Protein AF-A0A1F8T6E9-F1 (afdb_monomer)

Mean predicted aligned error: 3.74 Å

Solvent-accessible surface area (backbone atoms only — not comparable to full-atom values): 7208 Å² total; per-residue (Å²): 131,84,86,63,62,67,60,50,48,52,53,31,50,40,60,61,68,49,86,82,66,86,68,76,81,52,52,71,55,45,48,31,35,50,23,32,44,28,36,48,47,44,19,53,51,26,47,76,70,68,37,54,68,61,15,51,53,31,50,49,48,40,41,70,75,20,42,90,91,44,63,27,25,54,40,39,55,33,44,51,39,17,61,72,31,22,88,80,54,41,69,61,36,10,41,55,35,27,28,49,48,32,68,77,34,38,78,65,56,26,46,65,66,10,23,90,54,67,37,85,89,42,68,68,53,50,50,68,65,73,52,72,85,116

Secondary structure (DSSP, 8-state):
----HHHHHHHHHHHHH-TTSPP-S-HHHHHHHHHHHHHHHHHHHHHHTT-HHHHHHHHHHHHHHS-TTSTTHHHHHHHHHHHHHHHHHHHHHHHHHHHHHHHH-HHHHTGGGSHHHH-TTSPPPPGGGGSTT-

Sequence (134 aa):
MARDYDQALLDYGRVVSDPTLVDWIDPEVEKANLAAYALFKTAVVNLIQNQLDLAQATFDQLADTYPPGTKGHAYVKLAVAFQAAYPAGGVSSGCAAAQKYAVDHPDQVLLPLGSAVYGYANRDVSPQDICPWE

pLDDT: mean 92.15, std 8.82, range [45.56, 98.75]

Structure (mmCIF, N/CA/C/O backbone):
data_AF-A0A1F8T6E9-F1
#
_entry.id   AF-A0A1F8T6E9-F1
#
loop_
_atom_site.group_PDB
_atom_site.id
_atom_site.type_symbol
_atom_site.label_atom_id
_atom_site.label_alt_id
_atom_site.label_comp_id
_atom_site.label_asym_id
_atom_site.label_entity_id
_atom_site.label_seq_id
_atom_site.pdbx_PDB_ins_code
_atom_site.Cartn_x
_atom_site.Cartn_y
_atom_site.Cartn_z
_atom_site.occupancy
_atom_site.B_iso_or_equiv
_atom_site.auth_seq_id
_atom_site.auth_comp_id
_atom_site.auth_asym_id
_atom_site.auth_atom_id
_atom_site.pdbx_PDB_model_num
ATOM 1 N N . MET A 1 1 ? -16.356 -19.320 1.721 1.00 45.56 1 MET A N 1
ATOM 2 C CA . MET A 1 1 ? -14.928 -19.481 2.060 1.00 45.56 1 MET A CA 1
ATOM 3 C C . MET A 1 1 ? -14.635 -18.539 3.209 1.00 45.56 1 MET A C 1
ATOM 5 O O . MET A 1 1 ? -15.038 -17.386 3.118 1.00 45.56 1 MET A O 1
ATOM 9 N N . ALA A 1 2 ? -14.065 -19.035 4.307 1.00 53.97 2 ALA A N 1
ATOM 10 C CA . ALA A 1 2 ? -13.629 -18.174 5.404 1.00 53.97 2 ALA A CA 1
ATOM 11 C C . ALA A 1 2 ? -12.458 -17.304 4.922 1.00 53.97 2 ALA A C 1
ATOM 13 O O . ALA A 1 2 ? -11.681 -17.740 4.074 1.00 53.97 2 ALA A O 1
ATOM 14 N N . ARG A 1 3 ? -12.370 -16.066 5.411 1.00 67.75 3 ARG A N 1
ATOM 15 C CA . ARG A 1 3 ? -11.252 -15.171 5.106 1.00 67.75 3 ARG A CA 1
ATOM 16 C C . ARG A 1 3 ? -10.047 -15.636 5.931 1.00 67.75 3 ARG A C 1
ATOM 18 O O . ARG A 1 3 ? -10.142 -15.654 7.153 1.00 67.75 3 ARG A O 1
ATOM 25 N N . ASP A 1 4 ? -8.968 -16.043 5.267 1.00 85.06 4 ASP A N 1
ATOM 26 C CA . ASP A 1 4 ? -7.726 -16.480 5.918 1.00 85.06 4 ASP A CA 1
ATOM 27 C C . ASP A 1 4 ? -6.720 -15.323 5.936 1.00 85.06 4 ASP A C 1
ATOM 29 O O . ASP A 1 4 ? -5.902 -15.148 5.030 1.00 85.06 4 ASP A O 1
ATOM 33 N N . TYR A 1 5 ? -6.876 -14.448 6.928 1.00 85.69 5 TYR A N 1
ATOM 34 C CA . TYR A 1 5 ? -6.023 -13.272 7.071 1.00 85.69 5 TYR A CA 1
ATOM 35 C C . TYR A 1 5 ? -4.612 -13.623 7.550 1.00 85.69 5 TYR A C 1
ATOM 37 O O . TYR A 1 5 ? -3.672 -12.911 7.203 1.00 85.69 5 TYR A O 1
ATOM 45 N N . ASP A 1 6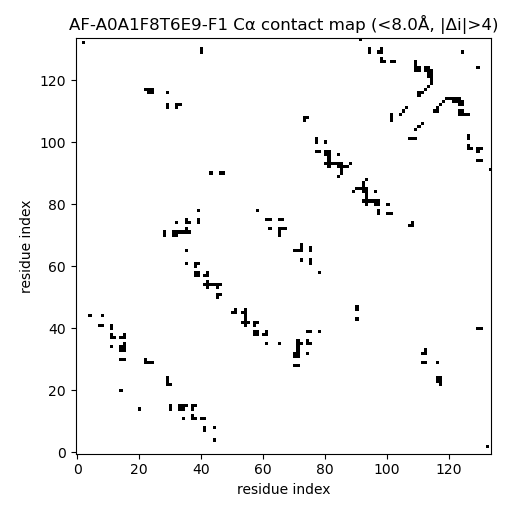 ? -4.452 -14.725 8.281 1.00 84.44 6 ASP A N 1
ATOM 46 C CA . ASP A 1 6 ? -3.151 -15.172 8.779 1.00 84.44 6 ASP A CA 1
ATOM 47 C C . ASP A 1 6 ? -2.268 -15.647 7.625 1.00 84.44 6 ASP A C 1
ATOM 49 O O . ASP A 1 6 ? -1.120 -15.213 7.503 1.00 84.44 6 ASP A O 1
ATOM 53 N N . GLN A 1 7 ? -2.821 -16.449 6.708 1.00 86.88 7 GLN A N 1
ATOM 54 C CA . GLN A 1 7 ? -2.098 -16.842 5.500 1.00 86.88 7 GLN A CA 1
ATOM 55 C C . GLN A 1 7 ? -1.763 -15.628 4.624 1.00 86.88 7 GLN A C 1
ATOM 57 O O . GLN A 1 7 ? -0.650 -15.532 4.111 1.00 86.88 7 GLN A O 1
ATOM 62 N N . ALA A 1 8 ? -2.681 -14.664 4.498 1.00 87.44 8 ALA A N 1
ATOM 63 C CA . ALA A 1 8 ? -2.423 -13.448 3.729 1.00 87.44 8 ALA A CA 1
ATOM 64 C C . ALA A 1 8 ? -1.245 -12.636 4.298 1.00 87.44 8 ALA A C 1
ATOM 66 O O . ALA A 1 8 ? -0.393 -12.182 3.536 1.00 87.44 8 ALA A O 1
ATOM 67 N N . LEU A 1 9 ? -1.164 -12.479 5.625 1.00 88.56 9 LEU A N 1
ATOM 68 C CA . LEU A 1 9 ? -0.049 -11.787 6.279 1.00 88.56 9 LEU A CA 1
ATOM 69 C C . LEU A 1 9 ? 1.287 -12.515 6.067 1.00 88.56 9 LEU A C 1
ATOM 71 O O . LEU A 1 9 ? 2.301 -11.860 5.822 1.00 88.56 9 LEU A O 1
ATOM 75 N N . LEU A 1 10 ? 1.292 -13.852 6.107 1.00 89.19 10 LEU A N 1
ATOM 76 C CA . LEU A 1 10 ? 2.483 -14.652 5.800 1.00 89.19 10 LEU A CA 1
ATOM 77 C C . LEU A 1 10 ? 2.933 -14.468 4.346 1.00 89.19 10 LEU A C 1
ATOM 79 O O . LEU A 1 10 ? 4.116 -14.231 4.091 1.00 89.19 10 LEU A O 1
ATOM 83 N N . ASP A 1 11 ? 1.996 -14.525 3.401 1.00 90.31 11 ASP A N 1
ATOM 84 C CA . ASP A 1 11 ? 2.292 -14.367 1.978 1.00 90.31 11 ASP A CA 1
ATOM 85 C C . ASP A 1 11 ? 2.820 -12.956 1.669 1.00 90.31 11 ASP A C 1
ATOM 87 O O . ASP A 1 11 ? 3.809 -12.811 0.947 1.00 90.31 11 ASP A O 1
ATOM 91 N N . TYR A 1 12 ? 2.236 -11.906 2.260 1.00 91.56 12 TYR A N 1
ATOM 92 C CA . TYR A 1 12 ? 2.745 -10.537 2.111 1.00 91.56 12 TYR A CA 1
ATOM 93 C C . TYR A 1 12 ? 4.110 -10.350 2.766 1.00 91.56 12 TYR A C 1
ATOM 95 O O . TYR A 1 12 ? 4.989 -9.731 2.165 1.00 91.56 12 TYR A O 1
ATOM 103 N N . GLY A 1 13 ? 4.332 -10.939 3.943 1.00 85.81 13 GLY A N 1
ATOM 104 C CA . GLY A 1 13 ? 5.651 -10.963 4.572 1.00 85.81 13 GLY A CA 1
ATOM 105 C C . GLY A 1 13 ? 6.705 -11.601 3.664 1.00 85.81 13 GLY A C 1
ATOM 106 O O . GLY A 1 13 ? 7.817 -11.082 3.545 1.00 85.81 13 GLY A O 1
ATOM 107 N N . ARG A 1 14 ? 6.344 -12.674 2.951 1.00 90.31 14 ARG A N 1
ATOM 108 C CA . ARG A 1 14 ? 7.223 -13.327 1.978 1.00 90.31 14 ARG A CA 1
ATOM 109 C C . ARG A 1 14 ? 7.545 -12.420 0.790 1.00 90.31 14 ARG A C 1
ATOM 111 O O . ARG A 1 14 ? 8.713 -12.305 0.447 1.00 90.31 14 ARG A O 1
ATOM 118 N N . VAL A 1 15 ? 6.557 -11.736 0.209 1.00 86.81 15 VAL A N 1
ATOM 119 C CA . VAL A 1 15 ? 6.787 -10.780 -0.897 1.00 86.81 15 VAL A CA 1
ATOM 120 C C . VAL A 1 15 ? 7.785 -9.685 -0.509 1.00 86.81 15 VAL A C 1
ATOM 122 O O . VAL A 1 15 ? 8.607 -9.284 -1.326 1.00 86.81 15 VAL A O 1
ATOM 125 N N . VAL A 1 16 ? 7.739 -9.223 0.742 1.00 86.44 16 VAL A N 1
ATOM 126 C CA . VAL A 1 16 ? 8.627 -8.162 1.239 1.00 86.44 16 VAL A CA 1
ATOM 127 C C . VAL A 1 16 ? 10.041 -8.668 1.549 1.00 86.44 16 VAL A C 1
ATOM 129 O O . VAL A 1 16 ? 10.996 -7.906 1.415 1.00 86.44 16 VAL A O 1
ATOM 132 N N . SER A 1 17 ? 10.196 -9.920 1.994 1.00 84.31 17 SER A N 1
ATOM 133 C CA . SER A 1 17 ? 11.439 -10.387 2.632 1.00 84.31 17 SER A CA 1
ATOM 134 C C . SER A 1 17 ? 12.151 -11.553 1.946 1.00 84.31 17 SER A C 1
ATOM 136 O O . SER A 1 17 ? 13.325 -11.772 2.238 1.00 84.31 17 SER A O 1
ATOM 138 N N . ASP A 1 18 ? 11.492 -12.303 1.058 1.00 86.38 18 ASP A N 1
ATOM 139 C CA . ASP A 1 18 ? 12.068 -13.484 0.409 1.00 86.38 18 ASP A CA 1
ATOM 140 C C . ASP A 1 18 ? 12.868 -13.088 -0.846 1.00 86.38 18 ASP A C 1
ATOM 142 O O . ASP A 1 18 ? 12.281 -12.759 -1.881 1.00 86.38 18 ASP A O 1
ATOM 146 N N . PRO A 1 19 ? 14.213 -13.156 -0.811 1.00 78.12 19 PRO A N 1
ATOM 147 C CA . PRO A 1 19 ? 15.036 -12.770 -1.951 1.00 78.12 19 PRO A CA 1
ATOM 148 C C . PRO A 1 19 ? 14.991 -13.795 -3.093 1.00 78.12 19 PRO A C 1
ATOM 150 O O . PRO A 1 19 ? 15.548 -13.528 -4.158 1.00 78.12 19 PRO A O 1
ATOM 153 N N . THR A 1 20 ? 14.382 -14.969 -2.874 1.00 81.19 20 THR A N 1
ATOM 154 C CA . THR A 1 20 ? 14.324 -16.076 -3.841 1.00 81.19 20 THR A CA 1
ATOM 155 C C . THR A 1 20 ? 13.130 -15.996 -4.790 1.00 81.19 20 THR A C 1
ATOM 157 O O . THR A 1 20 ? 13.024 -16.822 -5.698 1.00 81.19 20 THR A O 1
ATOM 160 N N . LEU A 1 21 ? 12.240 -15.013 -4.603 1.00 80.06 21 LEU A N 1
ATOM 161 C CA . LEU A 1 21 ? 11.152 -14.759 -5.541 1.00 80.06 21 LEU A CA 1
ATOM 162 C C . LEU A 1 21 ? 11.708 -14.406 -6.925 1.00 80.06 21 LEU A C 1
ATOM 164 O O . LEU A 1 21 ? 12.716 -13.710 -7.056 1.00 80.06 21 LEU A O 1
ATOM 168 N N . VAL A 1 22 ? 11.062 -14.969 -7.948 1.00 74.69 22 VAL A N 1
ATOM 169 C CA . VAL A 1 22 ? 11.484 -14.849 -9.343 1.00 74.69 22 VAL A CA 1
ATOM 170 C C . VAL A 1 22 ? 10.966 -13.536 -9.912 1.00 74.69 22 VAL A C 1
ATOM 172 O O . VAL A 1 22 ? 9.760 -13.303 -9.925 1.00 74.69 22 VAL A O 1
ATOM 175 N N . ASP A 1 23 ? 11.891 -12.743 -10.436 1.00 78.31 23 ASP A N 1
ATOM 176 C CA . ASP A 1 23 ? 11.625 -11.502 -11.159 1.00 78.31 23 ASP A CA 1
ATOM 177 C C . ASP A 1 23 ? 11.774 -11.731 -12.675 1.00 78.31 23 ASP A C 1
ATOM 179 O O . ASP A 1 23 ? 12.296 -12.770 -13.101 1.00 78.31 23 ASP A O 1
ATOM 183 N N . TRP A 1 24 ? 11.341 -10.777 -13.504 1.00 75.94 24 TRP A N 1
ATOM 184 C CA . TRP A 1 24 ? 11.351 -10.912 -14.961 1.00 75.94 24 TRP A CA 1
ATOM 185 C C . TRP A 1 24 ? 12.216 -9.881 -15.698 1.00 75.94 24 TRP A C 1
ATOM 187 O O . TRP A 1 24 ? 13.291 -10.239 -16.180 1.00 75.94 24 TRP A O 1
ATOM 197 N N . ILE A 1 25 ? 11.755 -8.639 -15.853 1.00 74.88 25 ILE A N 1
ATOM 198 C CA . ILE A 1 25 ? 12.338 -7.647 -16.773 1.00 74.88 25 ILE A CA 1
ATOM 199 C C . ILE A 1 25 ? 13.231 -6.654 -16.030 1.00 74.88 25 ILE A C 1
ATOM 201 O O . ILE A 1 25 ? 14.364 -6.413 -16.449 1.00 74.88 25 ILE A O 1
ATOM 205 N N . ASP A 1 26 ? 12.726 -6.073 -14.945 1.00 85.69 26 ASP A N 1
ATOM 206 C CA . ASP A 1 26 ? 13.430 -5.094 -14.114 1.00 85.69 26 ASP A CA 1
ATOM 207 C C . ASP A 1 26 ? 13.281 -5.477 -12.633 1.00 85.69 26 ASP A C 1
ATOM 209 O O . ASP A 1 26 ? 12.402 -4.960 -11.935 1.00 85.69 26 ASP A O 1
ATOM 213 N N . PRO A 1 27 ? 14.135 -6.398 -12.143 1.00 85.06 27 PRO A N 1
ATOM 214 C CA . PRO A 1 27 ? 14.029 -6.966 -10.804 1.00 85.06 27 PRO A CA 1
ATOM 215 C C . PRO A 1 27 ? 13.934 -5.943 -9.672 1.00 85.06 27 PRO A C 1
ATOM 217 O O . PRO A 1 27 ? 13.185 -6.143 -8.719 1.00 85.06 27 PRO A O 1
ATOM 220 N N . GLU A 1 28 ? 14.671 -4.833 -9.753 1.00 86.19 28 GLU A N 1
ATOM 221 C CA . GLU A 1 28 ? 14.654 -3.815 -8.699 1.00 86.19 28 GLU A CA 1
ATOM 222 C C . GLU A 1 28 ? 13.318 -3.064 -8.664 1.00 86.19 28 GLU A C 1
ATOM 224 O O . GLU A 1 28 ? 12.761 -2.825 -7.589 1.00 86.19 28 GLU A O 1
ATOM 229 N N . VAL A 1 29 ? 12.778 -2.706 -9.833 1.00 89.56 29 VAL A N 1
ATOM 230 C CA . VAL A 1 29 ? 11.489 -2.007 -9.944 1.00 89.56 29 VAL A CA 1
ATOM 231 C C . VAL A 1 29 ? 10.329 -2.927 -9.576 1.00 89.56 29 VAL A C 1
ATOM 233 O O . VAL A 1 29 ? 9.417 -2.511 -8.858 1.00 89.56 29 VAL A O 1
ATOM 236 N N . GLU A 1 30 ? 10.370 -4.166 -10.051 1.00 90.19 30 GLU A N 1
ATOM 237 C CA . GLU A 1 30 ? 9.375 -5.207 -9.799 1.00 90.19 30 GLU A CA 1
ATOM 238 C C . GLU A 1 30 ? 9.252 -5.511 -8.308 1.00 90.19 30 GLU A C 1
ATOM 240 O O . GLU A 1 30 ? 8.173 -5.343 -7.728 1.00 90.19 30 GLU A O 1
ATOM 245 N N . LYS A 1 31 ? 10.381 -5.828 -7.661 1.00 90.75 31 LYS A N 1
ATOM 246 C CA . LYS A 1 31 ? 10.445 -6.070 -6.215 1.00 90.75 31 LYS A CA 1
ATOM 247 C C . LYS A 1 31 ? 9.956 -4.876 -5.419 1.00 90.75 31 LYS A C 1
ATOM 249 O O . LYS A 1 31 ? 9.147 -5.047 -4.512 1.00 90.75 31 LYS A O 1
ATOM 254 N N . ALA A 1 32 ? 10.399 -3.665 -5.758 1.00 93.94 32 ALA A N 1
ATOM 255 C CA . ALA A 1 32 ? 9.980 -2.469 -5.036 1.00 93.94 32 ALA A CA 1
ATOM 256 C C . ALA A 1 32 ? 8.464 -2.238 -5.127 1.00 93.94 32 ALA A C 1
ATOM 258 O O . ALA A 1 32 ? 7.832 -1.925 -4.121 1.00 93.94 32 ALA A O 1
ATOM 259 N N . ASN A 1 33 ? 7.864 -2.419 -6.307 1.00 95.25 33 ASN A N 1
ATOM 260 C CA . ASN A 1 33 ? 6.425 -2.239 -6.486 1.00 95.25 33 ASN A CA 1
ATOM 261 C C . ASN A 1 33 ? 5.609 -3.332 -5.783 1.00 95.25 33 ASN A C 1
ATOM 263 O O . ASN A 1 33 ? 4.637 -3.011 -5.100 1.00 95.25 33 ASN A O 1
ATOM 267 N N . LEU A 1 34 ? 6.010 -4.602 -5.902 1.00 94.31 34 LEU A N 1
ATOM 268 C CA . LEU A 1 34 ? 5.333 -5.710 -5.223 1.00 94.31 34 LEU A CA 1
ATOM 269 C C . LEU A 1 34 ? 5.433 -5.596 -3.701 1.00 94.31 34 LEU A C 1
ATOM 271 O O . LEU A 1 34 ? 4.422 -5.740 -3.016 1.00 94.31 34 LEU A O 1
ATOM 275 N N . ALA A 1 35 ? 6.620 -5.300 -3.168 1.00 95.75 35 ALA A N 1
ATOM 276 C CA . ALA A 1 35 ? 6.829 -5.154 -1.732 1.00 95.75 35 ALA A CA 1
ATOM 277 C C . ALA A 1 35 ? 6.071 -3.945 -1.164 1.00 95.75 35 ALA A C 1
ATOM 279 O O . ALA A 1 35 ? 5.409 -4.068 -0.133 1.00 95.75 35 ALA A O 1
ATOM 280 N N . ALA A 1 36 ? 6.076 -2.802 -1.857 1.00 97.88 36 ALA A N 1
ATOM 281 C CA . ALA A 1 36 ? 5.297 -1.636 -1.446 1.00 97.88 36 ALA A CA 1
ATOM 282 C C . ALA A 1 36 ? 3.783 -1.928 -1.454 1.00 97.88 36 ALA A C 1
ATOM 284 O O . ALA A 1 36 ? 3.074 -1.598 -0.501 1.00 97.88 36 ALA A O 1
ATOM 285 N N . TYR A 1 37 ? 3.279 -2.610 -2.486 1.00 97.62 37 TYR A N 1
ATOM 286 C CA . TYR A 1 37 ? 1.876 -3.020 -2.530 1.00 97.62 37 TYR A CA 1
ATOM 287 C C . TYR A 1 37 ? 1.528 -4.029 -1.426 1.00 97.62 37 TYR A C 1
ATOM 289 O O . TYR A 1 37 ? 0.485 -3.907 -0.782 1.00 97.62 37 TYR A O 1
ATOM 297 N N . ALA A 1 38 ? 2.411 -4.992 -1.153 1.00 97.06 38 ALA A N 1
ATOM 298 C CA . ALA A 1 38 ? 2.243 -5.958 -0.074 1.00 97.06 38 ALA A CA 1
ATOM 299 C C . ALA A 1 38 ? 2.184 -5.276 1.302 1.00 97.06 38 ALA A C 1
ATOM 301 O O . ALA A 1 38 ? 1.305 -5.604 2.093 1.00 97.06 38 ALA A O 1
ATOM 302 N N . LEU A 1 39 ? 3.036 -4.280 1.571 1.00 98.31 39 LEU A N 1
ATOM 303 C CA . LEU A 1 39 ? 2.980 -3.500 2.815 1.00 98.31 39 LEU A CA 1
ATOM 304 C C . LEU A 1 39 ? 1.656 -2.743 2.963 1.00 98.31 39 LEU A C 1
ATOM 306 O O . LEU A 1 39 ? 1.045 -2.790 4.029 1.00 98.31 39 LEU A O 1
ATOM 310 N N . PHE A 1 40 ? 1.162 -2.113 1.892 1.00 98.38 40 PHE A N 1
ATOM 311 C CA . PHE A 1 40 ? -0.169 -1.500 1.905 1.00 98.38 40 PHE A CA 1
ATOM 312 C C . PHE A 1 40 ? -1.253 -2.527 2.277 1.00 98.38 40 PHE A C 1
ATOM 314 O O . PHE A 1 40 ? -2.064 -2.284 3.172 1.00 98.38 40 PHE A O 1
ATOM 321 N N . LYS A 1 41 ? -1.242 -3.705 1.642 1.00 97.31 41 LYS A N 1
ATOM 322 C CA . LYS A 1 41 ? -2.216 -4.771 1.912 1.00 97.31 41 LYS A CA 1
ATOM 323 C C . LYS A 1 41 ? -2.120 -5.315 3.339 1.00 97.31 41 LYS A C 1
ATOM 325 O O . LYS A 1 41 ? -3.155 -5.522 3.969 1.00 97.31 41 LYS A O 1
ATOM 330 N N . THR A 1 42 ? -0.912 -5.481 3.870 1.00 97.31 42 THR A N 1
ATOM 331 C CA . THR A 1 42 ? -0.662 -5.853 5.270 1.00 97.31 42 THR A CA 1
ATOM 332 C C . THR A 1 42 ? -1.266 -4.834 6.232 1.00 97.31 42 THR A C 1
ATOM 334 O O . THR A 1 42 ? -1.979 -5.221 7.157 1.00 97.31 42 THR A O 1
ATOM 337 N N . ALA A 1 43 ? -1.065 -3.534 5.991 1.00 97.88 43 ALA A N 1
ATOM 338 C CA . ALA A 1 43 ? -1.635 -2.485 6.832 1.00 97.88 43 ALA A CA 1
ATOM 339 C C . ALA A 1 43 ? -3.174 -2.539 6.848 1.00 97.88 43 ALA A C 1
ATOM 341 O O . ALA A 1 43 ? -3.787 -2.485 7.915 1.00 97.88 43 ALA A O 1
ATOM 342 N N . VAL A 1 44 ? -3.806 -2.727 5.683 1.00 96.88 44 VAL A N 1
ATOM 343 C CA . VAL A 1 44 ? -5.269 -2.870 5.568 1.00 96.88 44 VAL A CA 1
ATOM 344 C C . VAL A 1 44 ? -5.776 -4.117 6.299 1.00 96.88 44 VAL A C 1
ATOM 346 O O . VAL A 1 44 ? -6.757 -4.032 7.037 1.00 96.88 44 VAL A O 1
ATOM 349 N N . VAL A 1 45 ? -5.108 -5.266 6.153 1.00 95.25 45 VAL A N 1
ATOM 350 C CA . VAL A 1 45 ? -5.476 -6.497 6.875 1.00 95.25 45 VAL A CA 1
ATOM 351 C C . VAL A 1 45 ? -5.357 -6.306 8.388 1.00 95.25 45 VAL A C 1
ATOM 353 O O . VAL A 1 45 ? -6.263 -6.705 9.119 1.00 95.25 45 VAL A O 1
ATOM 356 N N . ASN A 1 46 ? -4.304 -5.640 8.865 1.00 95.94 46 ASN A N 1
ATOM 357 C CA . ASN A 1 46 ? -4.144 -5.324 10.285 1.00 95.94 46 ASN A CA 1
ATOM 358 C C . ASN A 1 46 ? -5.295 -4.446 10.806 1.00 95.94 46 ASN A C 1
ATOM 360 O O . ASN A 1 46 ? -5.819 -4.716 11.887 1.00 95.94 46 ASN A O 1
ATOM 364 N N . LEU A 1 47 ? -5.767 -3.462 10.028 1.00 96.31 47 LEU A N 1
ATOM 365 C CA . LEU A 1 47 ? -6.952 -2.670 10.393 1.00 96.31 47 LEU A CA 1
ATOM 366 C C . LEU A 1 47 ? -8.217 -3.526 10.486 1.00 96.31 47 LEU A C 1
ATOM 368 O O . LEU A 1 47 ? -8.969 -3.392 11.448 1.00 96.31 47 LEU A O 1
ATOM 372 N N . ILE A 1 48 ? -8.438 -4.434 9.530 1.00 94.50 48 ILE A N 1
ATOM 373 C CA . ILE A 1 48 ? -9.586 -5.356 9.552 1.00 94.50 48 ILE A CA 1
ATOM 374 C C . ILE A 1 48 ? -9.563 -6.237 10.810 1.00 94.50 48 ILE A C 1
ATOM 376 O O . ILE A 1 48 ? -10.606 -6.510 11.403 1.00 94.50 48 ILE A O 1
ATOM 380 N N . GLN A 1 49 ? -8.373 -6.648 11.249 1.00 93.88 49 GLN A N 1
ATOM 381 C CA . GLN A 1 49 ? -8.174 -7.434 12.466 1.00 93.88 49 GLN A CA 1
ATOM 382 C C . GLN A 1 49 ? -8.151 -6.592 13.757 1.00 93.88 49 GLN A C 1
ATOM 384 O O . GLN A 1 49 ? -7.881 -7.130 14.829 1.00 93.88 49 GLN A O 1
ATOM 389 N N . ASN A 1 50 ? -8.447 -5.287 13.687 1.00 95.81 50 ASN A N 1
ATOM 390 C CA . ASN A 1 50 ? -8.364 -4.330 14.801 1.00 95.81 50 ASN A CA 1
ATOM 391 C C . ASN A 1 50 ? -6.963 -4.209 15.437 1.00 95.81 50 ASN A C 1
ATOM 393 O O . ASN A 1 50 ? -6.823 -3.770 16.578 1.00 95.81 50 ASN A O 1
ATOM 397 N N . GLN A 1 51 ? -5.912 -4.556 14.696 1.00 97.12 51 GLN A N 1
ATOM 398 C CA . GLN A 1 51 ? -4.514 -4.423 15.106 1.00 97.12 51 GLN A CA 1
ATOM 399 C C . GLN A 1 51 ? -3.987 -3.032 14.718 1.00 97.12 51 GLN A C 1
ATOM 401 O O . GLN A 1 51 ? -3.133 -2.891 13.843 1.00 97.12 51 GLN A O 1
ATOM 406 N N . LEU A 1 52 ? -4.541 -1.987 15.340 1.00 97.12 52 LEU A N 1
ATOM 407 C CA . LEU A 1 52 ? -4.316 -0.591 14.937 1.00 97.12 52 LEU A CA 1
ATOM 408 C C . LEU A 1 52 ? -2.838 -0.174 14.992 1.00 97.12 52 LEU A C 1
ATOM 410 O O . LEU A 1 52 ? -2.354 0.459 14.056 1.00 97.12 52 LEU A O 1
ATOM 414 N N . ASP A 1 53 ? -2.112 -0.582 16.035 1.00 97.75 53 ASP A N 1
ATOM 415 C CA . ASP A 1 53 ? -0.688 -0.254 16.189 1.00 97.75 53 ASP A CA 1
ATOM 416 C C . ASP A 1 53 ? 0.162 -0.890 15.079 1.00 97.75 53 ASP A C 1
ATOM 418 O O . ASP A 1 53 ? 1.036 -0.242 14.505 1.00 97.75 53 ASP A O 1
ATOM 422 N N . LEU A 1 54 ? -0.132 -2.146 14.720 1.00 97.50 54 LEU A N 1
ATOM 423 C CA . LEU A 1 54 ? 0.564 -2.855 13.642 1.00 97.50 54 LEU A CA 1
ATOM 424 C C . LEU A 1 54 ? 0.219 -2.277 12.271 1.00 97.50 54 LEU A C 1
ATOM 426 O O . LEU A 1 54 ? 1.091 -2.179 11.408 1.00 97.50 54 LEU A O 1
ATOM 430 N N . ALA A 1 55 ? -1.030 -1.861 12.062 1.00 98.00 55 ALA A N 1
ATOM 431 C CA . ALA A 1 55 ? -1.424 -1.166 10.846 1.00 98.00 55 ALA A CA 1
ATOM 432 C C . ALA A 1 55 ? -0.656 0.149 10.677 1.00 98.00 55 ALA A C 1
ATOM 434 O O . ALA A 1 55 ? -0.075 0.377 9.617 1.00 98.00 55 ALA A O 1
ATOM 435 N N . GLN A 1 56 ? -0.610 0.980 11.724 1.00 98.38 56 GLN A N 1
ATOM 436 C CA . GLN A 1 56 ? 0.104 2.254 11.679 1.00 98.38 56 GLN A CA 1
ATOM 437 C C . GLN A 1 56 ? 1.602 2.045 11.443 1.00 98.38 56 GLN A C 1
ATOM 439 O O . GLN A 1 56 ? 2.148 2.634 10.516 1.00 98.38 56 GLN A O 1
ATOM 444 N N . ALA A 1 57 ? 2.236 1.132 12.185 1.00 98.50 57 ALA A N 1
ATOM 445 C CA . ALA A 1 57 ? 3.648 0.810 11.992 1.00 98.50 57 ALA A CA 1
ATOM 446 C C . ALA A 1 57 ? 3.952 0.321 10.564 1.00 98.50 57 ALA A C 1
ATOM 448 O O . ALA A 1 57 ? 5.000 0.638 10.010 1.00 98.50 57 ALA A O 1
ATOM 449 N N . THR A 1 58 ? 3.027 -0.417 9.941 1.00 98.50 58 THR A N 1
ATOM 450 C CA . THR A 1 58 ? 3.190 -0.878 8.553 1.00 98.50 58 THR A CA 1
ATOM 451 C C . THR A 1 58 ? 3.054 0.275 7.551 1.00 98.50 58 THR A C 1
ATOM 453 O O . THR A 1 58 ? 3.804 0.325 6.576 1.00 98.50 58 THR A O 1
ATOM 456 N N . PHE A 1 59 ? 2.133 1.223 7.772 1.00 98.62 59 PHE A N 1
ATOM 457 C CA . PHE A 1 59 ? 2.050 2.433 6.945 1.00 98.62 59 PHE A CA 1
ATOM 458 C C . PHE A 1 59 ? 3.305 3.299 7.071 1.00 98.62 59 PHE A C 1
ATOM 460 O O . PHE A 1 59 ? 3.807 3.784 6.057 1.00 98.62 59 PHE A O 1
ATOM 467 N N . ASP A 1 60 ? 3.829 3.447 8.286 1.00 98.56 60 ASP A N 1
ATOM 468 C CA . ASP A 1 60 ? 5.062 4.191 8.539 1.00 98.56 60 ASP A CA 1
ATOM 469 C C . ASP A 1 60 ? 6.248 3.506 7.845 1.00 98.56 60 ASP A C 1
ATOM 471 O O . ASP A 1 60 ? 6.974 4.146 7.087 1.00 98.56 60 ASP A O 1
ATOM 475 N N . GLN A 1 61 ? 6.369 2.178 7.973 1.00 98.31 61 GLN A N 1
ATOM 476 C CA . GLN A 1 61 ? 7.375 1.395 7.252 1.00 98.31 61 GLN A CA 1
ATOM 477 C C . GLN A 1 61 ? 7.278 1.599 5.734 1.00 98.31 61 GLN A C 1
ATOM 479 O O . GLN A 1 61 ? 8.302 1.768 5.069 1.00 98.31 61 GLN A O 1
ATOM 484 N N . LEU A 1 62 ? 6.067 1.574 5.170 1.00 98.50 62 LEU A N 1
ATOM 485 C CA . LEU A 1 62 ? 5.844 1.809 3.745 1.00 98.50 62 LEU A CA 1
ATOM 486 C C . LEU A 1 62 ? 6.325 3.209 3.325 1.00 98.50 62 LEU A C 1
ATOM 488 O O . LEU A 1 62 ? 7.005 3.338 2.307 1.00 98.50 62 LEU A O 1
ATOM 492 N N . ALA A 1 63 ? 6.005 4.243 4.104 1.00 98.50 63 ALA A N 1
ATOM 493 C CA . ALA A 1 63 ? 6.413 5.617 3.821 1.00 98.50 63 ALA A CA 1
ATOM 494 C C . ALA A 1 63 ? 7.935 5.820 3.935 1.00 98.50 63 ALA A C 1
ATOM 496 O O . ALA A 1 63 ? 8.531 6.450 3.058 1.00 98.50 63 ALA A O 1
ATOM 497 N N . ASP A 1 64 ? 8.559 5.246 4.966 1.00 98.25 64 ASP A N 1
ATOM 498 C CA . ASP A 1 64 ? 9.998 5.354 5.227 1.00 98.25 64 ASP A CA 1
ATOM 499 C C . ASP A 1 64 ? 10.837 4.582 4.202 1.00 98.25 64 ASP A C 1
ATOM 501 O O . ASP A 1 64 ? 11.903 5.042 3.788 1.00 98.25 64 ASP A O 1
ATOM 505 N N . THR A 1 65 ? 10.354 3.414 3.764 1.00 97.75 65 THR A N 1
ATOM 506 C CA . THR A 1 65 ? 11.057 2.562 2.789 1.00 97.75 65 THR A CA 1
ATOM 507 C C . THR A 1 65 ? 10.989 3.146 1.377 1.00 97.75 65 THR A C 1
ATOM 509 O O . THR A 1 65 ? 11.948 3.023 0.613 1.00 97.75 65 THR A O 1
ATOM 512 N N . TYR A 1 66 ? 9.877 3.804 1.026 1.00 97.88 66 TYR A N 1
ATOM 513 C CA . TYR A 1 66 ? 9.624 4.306 -0.328 1.00 97.88 66 TYR A CA 1
ATOM 514 C C . TYR A 1 66 ? 9.354 5.822 -0.366 1.00 97.88 66 TYR A C 1
ATOM 516 O O . TYR A 1 66 ? 8.278 6.259 -0.800 1.00 97.88 66 TYR A O 1
ATOM 524 N N . PRO A 1 67 ? 10.325 6.668 0.035 1.00 97.81 67 PRO A N 1
ATOM 525 C CA . PRO A 1 67 ? 10.177 8.120 0.000 1.00 97.81 67 PRO A CA 1
ATOM 526 C C . PRO A 1 67 ? 10.016 8.653 -1.438 1.00 97.81 67 PRO A C 1
ATOM 528 O O . PRO A 1 67 ? 10.275 7.934 -2.413 1.00 97.81 67 PRO A O 1
ATOM 531 N N . PRO A 1 68 ? 9.603 9.923 -1.618 1.00 97.31 68 PRO A N 1
ATOM 532 C CA . PRO A 1 68 ? 9.436 10.519 -2.941 1.00 97.31 68 PRO A CA 1
ATOM 533 C C . PRO A 1 68 ? 10.654 10.325 -3.854 1.00 97.31 68 PRO A C 1
ATOM 535 O O . PRO A 1 68 ? 11.790 10.570 -3.460 1.00 97.31 68 PRO A O 1
ATOM 538 N N . GLY A 1 69 ? 10.403 9.904 -5.096 1.00 93.25 69 GLY A N 1
ATOM 539 C CA . GLY A 1 69 ? 11.441 9.636 -6.100 1.00 93.25 69 GLY A CA 1
ATOM 540 C C . GLY A 1 69 ? 11.938 8.187 -6.143 1.00 93.25 69 GLY A C 1
ATOM 541 O O . GLY A 1 69 ? 12.621 7.819 -7.097 1.00 93.25 69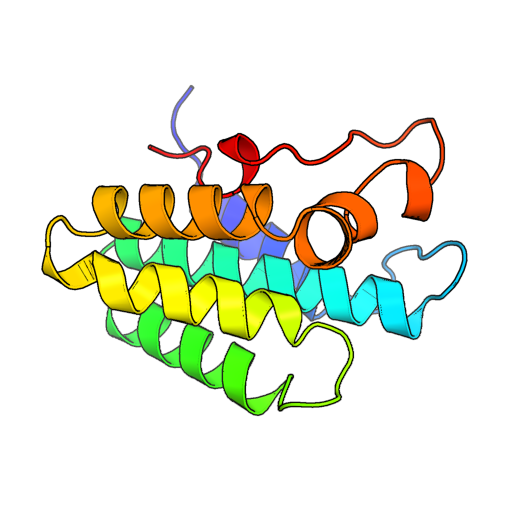 GLY A O 1
ATOM 542 N N . THR A 1 70 ? 11.564 7.348 -5.173 1.00 94.75 70 THR A N 1
ATOM 543 C CA . THR A 1 70 ? 11.878 5.911 -5.189 1.00 94.75 70 THR A CA 1
ATOM 544 C C . THR A 1 70 ? 10.863 5.095 -5.992 1.00 94.75 70 THR A C 1
ATOM 546 O O . THR A 1 70 ? 9.732 5.521 -6.251 1.00 94.75 70 THR A O 1
ATOM 549 N N . LYS A 1 71 ? 11.274 3.890 -6.401 1.00 92.94 71 LYS A N 1
ATOM 550 C CA . LYS A 1 71 ? 10.369 2.864 -6.940 1.00 92.94 71 LYS A CA 1
ATOM 551 C C . LYS A 1 71 ? 9.413 2.427 -5.822 1.00 92.94 71 LYS A C 1
ATOM 553 O O . LYS A 1 71 ? 9.818 2.423 -4.672 1.00 92.94 71 LYS A O 1
ATOM 558 N N . GLY A 1 72 ? 8.152 2.120 -6.119 1.00 95.44 72 GLY A N 1
ATOM 559 C CA . GLY A 1 72 ? 7.155 1.797 -5.086 1.00 95.44 72 GLY A CA 1
ATOM 560 C C . GLY A 1 72 ? 6.489 3.004 -4.401 1.00 95.44 72 GLY A C 1
ATOM 561 O O . GLY A 1 72 ? 5.442 2.844 -3.777 1.00 95.44 72 GLY A O 1
ATOM 562 N N . HIS A 1 73 ? 6.981 4.237 -4.588 1.00 98.06 73 HIS A N 1
ATOM 563 C CA . HIS A 1 73 ? 6.376 5.431 -3.972 1.00 98.06 73 HIS A CA 1
ATOM 564 C C . HIS A 1 73 ? 4.904 5.676 -4.384 1.00 98.06 73 HIS A C 1
ATOM 566 O O . HIS A 1 73 ? 4.143 6.322 -3.662 1.00 98.06 73 HIS A O 1
ATOM 572 N N . ALA A 1 74 ? 4.457 5.137 -5.524 1.00 97.94 74 ALA A N 1
ATOM 573 C CA . ALA A 1 74 ? 3.048 5.188 -5.924 1.00 97.94 74 ALA A CA 1
ATOM 574 C C . ALA A 1 74 ? 2.112 4.542 -4.880 1.00 97.94 74 ALA A C 1
ATOM 576 O O . ALA A 1 74 ? 1.010 5.042 -4.652 1.00 97.94 74 ALA A O 1
ATOM 577 N N . TYR A 1 75 ? 2.566 3.496 -4.183 1.00 98.56 75 TYR A N 1
ATOM 578 C CA . TYR A 1 75 ? 1.780 2.818 -3.149 1.00 98.56 75 TYR A CA 1
ATOM 579 C C . TYR A 1 75 ? 1.762 3.583 -1.821 1.00 98.56 75 TYR A C 1
ATOM 581 O O . TYR A 1 75 ? 0.794 3.469 -1.075 1.00 98.56 75 TYR A O 1
ATOM 589 N N . VAL A 1 76 ? 2.751 4.446 -1.559 1.00 98.75 76 VAL A N 1
ATOM 590 C CA . VAL A 1 76 ? 2.670 5.422 -0.456 1.00 98.75 76 VAL A CA 1
ATOM 591 C C . VAL A 1 76 ? 1.526 6.399 -0.716 1.00 98.75 76 VAL A C 1
ATOM 593 O O . VAL A 1 76 ? 0.719 6.665 0.168 1.00 98.75 76 VAL A O 1
ATOM 596 N N . LYS A 1 77 ? 1.390 6.903 -1.947 1.00 98.62 77 LYS A N 1
ATOM 597 C CA . LYS A 1 77 ? 0.282 7.806 -2.305 1.00 98.62 77 LYS A CA 1
ATOM 598 C C . LYS 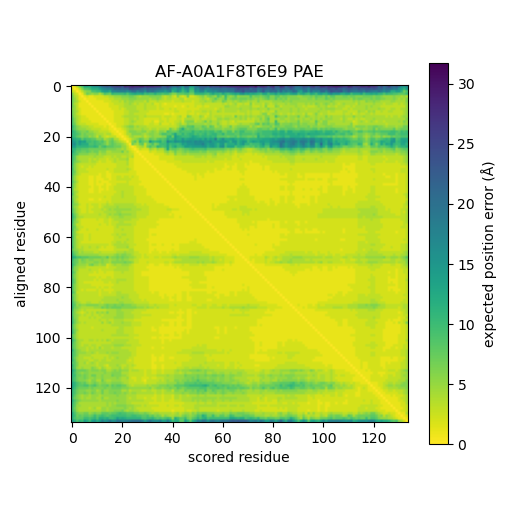A 1 77 ? -1.080 7.107 -2.247 1.00 98.62 77 LYS A C 1
ATOM 600 O O . LYS A 1 77 ? -2.047 7.710 -1.787 1.00 98.62 77 LYS A O 1
ATOM 605 N N . LEU A 1 78 ? -1.136 5.835 -2.650 1.00 98.56 78 LEU A N 1
ATOM 606 C CA . LEU A 1 78 ? -2.310 4.977 -2.469 1.00 98.56 78 LEU A CA 1
ATOM 607 C C . LEU A 1 78 ? -2.690 4.861 -0.981 1.00 98.56 78 LEU A C 1
ATOM 609 O O . LEU A 1 78 ? -3.852 5.059 -0.627 1.00 98.56 78 LEU A O 1
ATOM 613 N N . ALA A 1 79 ? -1.710 4.600 -0.110 1.00 98.69 79 ALA A N 1
ATOM 614 C CA . ALA A 1 79 ? -1.904 4.531 1.337 1.00 98.69 79 ALA A CA 1
ATOM 615 C C . ALA A 1 79 ? -2.377 5.868 1.929 1.00 98.69 79 ALA A C 1
ATOM 617 O O . ALA A 1 79 ? -3.302 5.883 2.735 1.00 98.69 79 ALA A O 1
ATOM 618 N N . VAL A 1 80 ? -1.829 6.998 1.474 1.00 98.69 80 VAL A N 1
ATOM 619 C CA . VAL A 1 80 ? -2.279 8.335 1.894 1.00 98.69 80 VAL A CA 1
ATOM 620 C C . VAL A 1 80 ? -3.745 8.572 1.519 1.00 98.69 80 VAL A C 1
ATOM 622 O O . VAL A 1 80 ? -4.514 9.067 2.343 1.00 98.69 80 VAL A O 1
ATOM 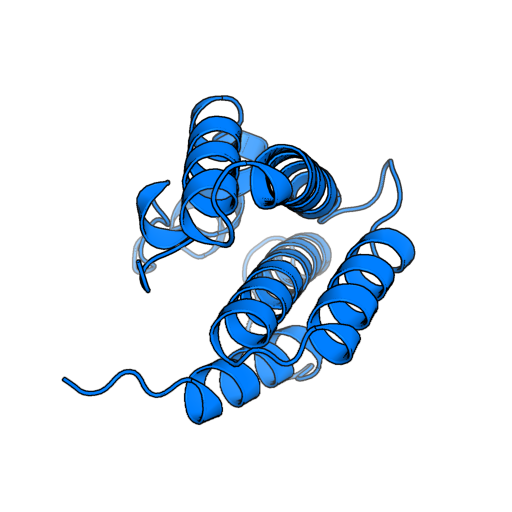625 N N . ALA A 1 81 ? -4.163 8.190 0.306 1.00 98.69 81 ALA A N 1
ATOM 626 C CA . ALA A 1 81 ? -5.563 8.293 -0.111 1.00 98.69 81 ALA A CA 1
ATOM 627 C C . ALA A 1 81 ? -6.484 7.433 0.773 1.00 98.69 81 ALA A C 1
ATOM 629 O O . ALA A 1 81 ? -7.540 7.902 1.201 1.00 98.69 81 ALA A O 1
ATOM 630 N N . PHE A 1 82 ? -6.056 6.209 1.098 1.00 98.62 82 PHE A N 1
ATOM 631 C CA . PHE A 1 82 ? -6.753 5.333 2.039 1.00 98.62 82 PHE A CA 1
ATOM 632 C C . PHE A 1 82 ? -6.890 5.986 3.424 1.00 98.62 82 PHE A C 1
ATOM 634 O O . PHE A 1 82 ? -7.998 6.127 3.943 1.00 98.62 82 PHE A O 1
ATOM 641 N N . GLN A 1 83 ? -5.773 6.414 4.019 1.00 98.50 83 GLN A N 1
ATOM 642 C CA . GLN A 1 83 ? -5.729 6.954 5.380 1.00 98.50 83 GLN A CA 1
ATOM 643 C C . GLN A 1 83 ? -6.546 8.242 5.513 1.00 98.50 83 GLN A C 1
ATOM 645 O O . GLN A 1 83 ? -7.201 8.439 6.532 1.00 98.50 83 GLN A O 1
ATOM 650 N N . ALA A 1 84 ? -6.569 9.094 4.484 1.00 98.62 84 ALA A N 1
ATOM 651 C CA . ALA A 1 84 ? -7.363 10.321 4.489 1.00 98.62 84 ALA A CA 1
ATOM 652 C C . ALA A 1 84 ? -8.879 10.056 4.555 1.00 98.62 84 ALA A C 1
ATOM 654 O O . ALA A 1 84 ? -9.614 10.835 5.162 1.00 98.62 84 ALA A O 1
ATOM 655 N N . ALA A 1 85 ? -9.353 8.962 3.950 1.00 98.44 85 ALA A N 1
ATOM 656 C CA . ALA A 1 85 ? -10.768 8.594 3.944 1.00 98.44 85 ALA A CA 1
ATOM 657 C C . ALA A 1 85 ? -11.167 7.674 5.110 1.00 98.44 85 ALA A C 1
ATOM 659 O O . ALA A 1 85 ? -12.344 7.623 5.472 1.00 98.44 85 ALA A O 1
ATOM 660 N N . TYR A 1 86 ? -10.207 6.979 5.726 1.00 98.12 86 TYR A N 1
ATOM 661 C CA . TYR A 1 86 ? -10.450 6.032 6.816 1.00 98.12 86 TYR A CA 1
ATOM 662 C C . TYR A 1 86 ? -11.279 6.604 7.990 1.00 98.12 86 TYR A C 1
ATOM 664 O O . TYR A 1 86 ? -12.206 5.926 8.432 1.00 98.12 86 TYR A O 1
ATOM 672 N N . PRO A 1 87 ? -11.071 7.845 8.481 1.00 97.88 87 PRO A N 1
ATOM 673 C CA . PRO A 1 87 ? -11.870 8.385 9.586 1.00 97.88 87 PRO A CA 1
ATOM 674 C C . PRO A 1 87 ? -13.374 8.508 9.296 1.00 97.88 87 PRO A C 1
ATOM 676 O O . PRO A 1 87 ? -14.166 8.562 10.233 1.00 97.88 87 PRO A O 1
ATOM 679 N N . ALA A 1 88 ? -13.780 8.571 8.023 1.00 97.44 88 ALA A N 1
ATOM 680 C CA . ALA A 1 88 ? -15.176 8.775 7.638 1.00 97.44 88 ALA A CA 1
ATOM 681 C C . ALA A 1 88 ? -16.024 7.492 7.698 1.00 97.44 88 ALA A C 1
ATOM 683 O O . ALA A 1 88 ? -17.237 7.571 7.883 1.00 97.44 88 ALA A O 1
ATOM 684 N N . GLY A 1 89 ? -15.405 6.319 7.550 1.00 95.38 89 GLY A N 1
ATOM 685 C CA . GLY A 1 89 ? -16.134 5.047 7.469 1.00 95.38 89 GLY A CA 1
ATOM 686 C C . GLY A 1 89 ? -15.258 3.805 7.604 1.00 95.38 89 GLY A C 1
ATOM 687 O O . GLY A 1 89 ? -15.610 2.740 7.101 1.00 95.38 89 GLY A O 1
ATOM 688 N N . GLY A 1 90 ? -14.108 3.936 8.263 1.00 96.50 90 GLY A N 1
ATOM 689 C CA . GLY A 1 90 ? -13.158 2.856 8.490 1.00 96.50 90 GLY A CA 1
ATOM 690 C C . GLY A 1 90 ? -12.564 2.311 7.194 1.00 96.50 90 GLY A C 1
ATOM 691 O O . GLY A 1 90 ? -12.319 3.047 6.232 1.00 96.50 90 GLY A O 1
ATOM 692 N N . VAL A 1 91 ? -12.336 0.995 7.180 1.00 95.94 91 VAL A N 1
ATOM 693 C CA . VAL A 1 91 ? -11.714 0.286 6.052 1.00 95.94 91 VAL A CA 1
ATOM 694 C C . VAL A 1 91 ? -12.487 0.515 4.752 1.00 95.94 91 VAL A C 1
ATOM 696 O O . VAL A 1 91 ? -11.854 0.772 3.735 1.00 95.94 91 VAL A O 1
ATOM 699 N N . SER A 1 92 ? -13.819 0.568 4.794 1.00 95.94 92 SER A N 1
ATOM 700 C CA . SER A 1 92 ? -14.646 0.731 3.595 1.00 95.94 92 SER A CA 1
ATOM 701 C C . SER A 1 92 ? -14.436 2.061 2.882 1.00 95.94 92 SER A C 1
ATOM 703 O O . SER A 1 92 ? -14.150 2.099 1.682 1.00 95.94 92 SER A O 1
ATOM 705 N N . SER A 1 93 ? -14.465 3.170 3.625 1.00 97.62 93 SER A N 1
ATOM 706 C CA . SER A 1 93 ? -14.144 4.483 3.055 1.00 97.62 93 SER A CA 1
ATOM 707 C C . SER A 1 93 ? -12.691 4.579 2.588 1.00 97.62 93 SER A C 1
ATOM 709 O O . SER A 1 93 ? -12.442 5.120 1.509 1.00 97.62 93 SER A O 1
ATOM 711 N N . GLY A 1 94 ? -11.741 4.024 3.348 1.00 98.06 94 GLY A N 1
ATOM 712 C CA . GLY A 1 94 ? -10.337 3.968 2.934 1.00 98.06 94 GLY A CA 1
ATOM 713 C C . GLY A 1 94 ? -10.147 3.192 1.628 1.00 98.06 94 GLY A C 1
ATOM 714 O O . GLY A 1 94 ? -9.487 3.663 0.701 1.00 98.06 94 GLY A O 1
ATOM 715 N N . CYS A 1 95 ? -10.776 2.027 1.515 1.00 97.56 95 CYS A N 1
ATOM 716 C CA . CYS A 1 95 ? -10.710 1.170 0.342 1.00 97.56 95 CYS A CA 1
ATOM 717 C C . CYS A 1 95 ? -11.326 1.833 -0.885 1.00 97.56 95 CYS A C 1
ATOM 719 O O . CYS A 1 95 ? -10.691 1.850 -1.936 1.00 97.56 95 CYS A O 1
ATOM 721 N N . ALA A 1 96 ? -12.500 2.455 -0.761 1.00 97.50 96 ALA A N 1
ATOM 722 C CA . ALA A 1 96 ? -13.104 3.201 -1.863 1.00 97.50 96 ALA A CA 1
ATOM 723 C C . ALA A 1 96 ? -12.177 4.322 -2.379 1.00 97.50 96 ALA A C 1
ATOM 725 O O . ALA A 1 96 ? -12.039 4.511 -3.591 1.00 97.50 96 ALA A O 1
ATOM 726 N N . ALA A 1 97 ? -11.488 5.031 -1.478 1.00 98.50 97 ALA A N 1
ATOM 727 C CA . ALA A 1 97 ? -10.527 6.067 -1.853 1.00 98.50 97 ALA A CA 1
ATOM 728 C C . ALA A 1 97 ? -9.265 5.496 -2.522 1.00 98.50 97 ALA A C 1
ATOM 730 O O . ALA A 1 97 ? -8.813 6.038 -3.531 1.00 98.50 97 ALA A O 1
ATOM 731 N N . ALA A 1 98 ? -8.727 4.382 -2.019 1.00 98.31 98 ALA A N 1
ATOM 732 C CA . ALA A 1 98 ? -7.587 3.694 -2.624 1.00 98.31 98 ALA A CA 1
ATOM 733 C C . ALA A 1 98 ? -7.921 3.159 -4.028 1.00 98.31 98 ALA A C 1
ATOM 735 O O . ALA A 1 98 ? -7.163 3.353 -4.977 1.00 98.31 98 ALA A O 1
ATOM 736 N N . GLN A 1 99 ? -9.096 2.549 -4.194 1.00 98.12 99 GLN A N 1
ATOM 737 C CA . GLN A 1 99 ? -9.588 2.091 -5.494 1.00 98.12 99 GLN A CA 1
ATOM 738 C C . GLN A 1 99 ? -9.711 3.250 -6.480 1.00 98.12 99 GLN A C 1
ATOM 740 O O . GLN A 1 99 ? -9.232 3.153 -7.609 1.00 98.12 99 GLN A O 1
ATOM 745 N N . LYS A 1 100 ? -10.296 4.374 -6.044 1.00 98.12 100 LYS A N 1
ATOM 746 C CA . LYS A 1 100 ? -10.366 5.587 -6.860 1.00 98.12 100 LYS A CA 1
ATOM 747 C C . LYS A 1 100 ? -8.974 6.084 -7.256 1.00 98.12 100 LYS A C 1
ATOM 749 O O . LYS A 1 100 ? -8.763 6.397 -8.423 1.00 98.12 100 LYS A O 1
ATOM 754 N N . TYR A 1 101 ? -8.027 6.120 -6.321 1.00 98.38 101 TYR A N 1
ATOM 755 C CA . TYR A 1 101 ? -6.655 6.532 -6.611 1.00 98.38 101 TYR A CA 1
ATOM 756 C C . TYR A 1 101 ? -6.015 5.655 -7.697 1.00 98.38 101 TYR A C 1
ATOM 758 O O . TYR A 1 101 ? -5.388 6.169 -8.618 1.00 98.38 101 TYR A O 1
ATOM 766 N N . ALA A 1 102 ? -6.217 4.338 -7.648 1.00 97.94 102 ALA A N 1
ATOM 7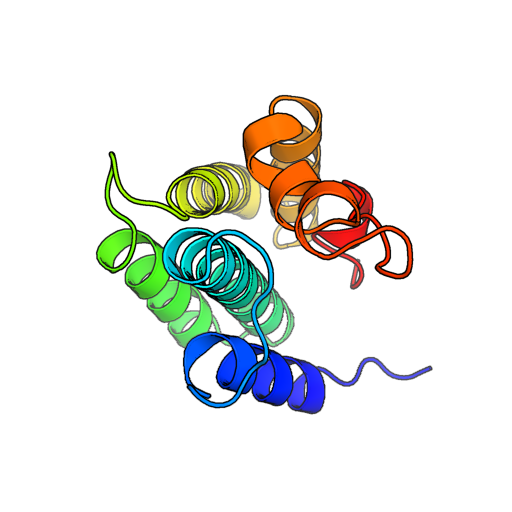67 C CA . ALA A 1 102 ? -5.692 3.436 -8.667 1.00 97.94 102 ALA A CA 1
ATOM 768 C C . ALA A 1 102 ? -6.377 3.577 -10.033 1.00 97.94 102 ALA A C 1
ATOM 770 O O . ALA A 1 102 ? -5.716 3.425 -11.056 1.00 97.94 102 ALA A O 1
ATOM 771 N N . VAL A 1 103 ? -7.674 3.904 -10.060 1.00 98.00 103 VAL A N 1
ATOM 772 C CA . VAL A 1 103 ? -8.388 4.259 -11.300 1.00 98.00 103 VAL A CA 1
ATOM 773 C C . VAL A 1 103 ? -7.824 5.538 -11.916 1.00 98.00 103 VAL A C 1
ATOM 775 O O . VAL A 1 103 ? -7.681 5.613 -13.132 1.00 98.00 103 VAL A O 1
ATOM 778 N N . ASP A 1 104 ? -7.489 6.529 -11.089 1.00 98.19 104 ASP A N 1
ATOM 779 C CA . ASP A 1 104 ? -6.939 7.807 -11.548 1.00 98.19 104 ASP A CA 1
ATOM 780 C C . ASP A 1 104 ? -5.442 7.692 -11.935 1.00 98.19 104 ASP A C 1
ATOM 782 O O . ASP A 1 104 ? -4.918 8.532 -12.672 1.00 98.19 104 ASP A O 1
ATOM 786 N N . HIS A 1 105 ? -4.747 6.643 -11.473 1.00 97.75 105 HIS A N 1
ATOM 787 C CA . HIS A 1 105 ? -3.310 6.414 -11.683 1.00 97.75 105 HIS A CA 1
ATOM 788 C C . HIS A 1 105 ? -2.960 4.965 -12.101 1.00 97.75 105 HIS A C 1
ATOM 790 O O . HIS A 1 105 ? -2.079 4.342 -11.492 1.00 97.75 105 HIS A O 1
ATOM 796 N N . PRO A 1 106 ? -3.587 4.408 -13.156 1.00 96.88 106 PRO A N 1
ATOM 797 C CA . PRO A 1 106 ? -3.477 2.985 -13.485 1.00 96.88 106 PRO A CA 1
ATOM 798 C C . PRO A 1 106 ? -2.052 2.578 -13.875 1.00 96.88 106 PRO A C 1
ATOM 800 O O . PRO A 1 106 ? -1.580 1.525 -13.450 1.00 96.88 106 PRO A O 1
ATOM 803 N N . ASP A 1 107 ? -1.324 3.442 -14.586 1.00 96.19 107 ASP A N 1
ATOM 804 C CA . ASP A 1 107 ? 0.053 3.173 -15.028 1.00 96.19 107 ASP A CA 1
ATOM 805 C C . ASP A 1 107 ? 1.060 3.119 -13.870 1.00 96.19 107 ASP A C 1
ATOM 807 O O . ASP A 1 107 ? 2.135 2.539 -14.001 1.00 96.19 107 ASP A O 1
ATOM 811 N N . GLN A 1 108 ? 0.727 3.735 -12.732 1.00 95.75 108 GLN A N 1
ATOM 812 C CA . GLN A 1 108 ? 1.603 3.799 -11.558 1.00 95.75 108 GLN A CA 1
ATOM 813 C C . GLN A 1 108 ? 1.263 2.732 -10.514 1.00 95.75 108 GLN A C 1
ATOM 815 O O . GLN A 1 108 ? 2.140 2.354 -9.743 1.00 95.75 108 GLN A O 1
ATOM 820 N N . VAL A 1 109 ? 0.008 2.274 -10.469 1.00 97.00 109 VAL A N 1
ATOM 821 C CA . VAL A 1 109 ? -0.492 1.380 -9.411 1.00 97.00 109 VAL A CA 1
ATOM 822 C C . VAL A 1 109 ? -0.870 -0.003 -9.936 1.00 97.00 109 VAL A C 1
ATOM 824 O O . VAL A 1 109 ? -0.582 -0.991 -9.278 1.00 97.00 109 VAL A O 1
ATOM 827 N N . LEU A 1 110 ? -1.521 -0.105 -11.096 1.00 96.19 110 LEU A N 1
ATOM 828 C CA . LEU A 1 110 ? -2.090 -1.371 -11.579 1.00 96.19 110 LEU A CA 1
ATOM 829 C C . LEU A 1 110 ? -1.179 -2.057 -12.594 1.00 96.19 110 LEU A C 1
ATOM 831 O O . LEU A 1 110 ? -0.861 -3.236 -12.447 1.00 96.19 110 LEU A O 1
ATOM 835 N N . LEU A 1 111 ? -0.718 -1.305 -13.597 1.00 94.38 111 LEU A N 1
ATOM 836 C CA . LEU A 1 111 ? 0.161 -1.819 -14.648 1.00 94.38 111 LEU A CA 1
ATOM 837 C C . LEU A 1 111 ? 1.432 -2.480 -14.080 1.00 94.38 111 LEU A C 1
ATOM 839 O O . LEU A 1 111 ? 1.763 -3.575 -14.542 1.00 94.38 111 LEU A O 1
ATOM 843 N N . PRO A 1 112 ? 2.105 -1.921 -13.048 1.00 94.31 112 PRO A N 1
ATOM 844 C CA . PRO A 1 112 ? 3.315 -2.525 -12.492 1.00 94.31 112 PRO A CA 1
ATOM 845 C C . PRO A 1 112 ? 3.121 -3.869 -11.781 1.00 94.31 112 PRO A C 1
ATOM 847 O O . PRO A 1 112 ? 4.108 -4.491 -11.397 1.00 94.31 112 PRO A O 1
ATOM 850 N N . LEU A 1 113 ? 1.877 -4.302 -11.565 1.00 93.31 113 LEU A N 1
ATOM 851 C CA . LEU A 1 113 ? 1.532 -5.541 -10.864 1.00 93.31 113 LEU A CA 1
ATOM 852 C C . LEU A 1 113 ? 1.047 -6.650 -11.808 1.00 93.31 113 LEU A C 1
ATOM 854 O O . LEU A 1 113 ? 0.735 -7.745 -11.347 1.00 93.31 113 LEU A O 1
ATOM 858 N N . GLY A 1 114 ? 0.908 -6.351 -13.101 1.00 90.94 114 GLY A N 1
ATOM 859 C CA . GLY A 1 114 ? 0.158 -7.178 -14.040 1.00 90.94 114 GLY A CA 1
ATOM 860 C C . GLY A 1 114 ? 0.993 -7.886 -15.101 1.00 90.94 114 GLY A C 1
ATOM 861 O O . GLY A 1 114 ? 2.226 -7.914 -15.093 1.00 90.94 114 GLY A O 1
ATOM 862 N N . SER A 1 115 ? 0.275 -8.431 -16.076 1.00 91.19 115 SER A N 1
ATOM 863 C CA . SER A 1 115 ? 0.805 -9.182 -17.214 1.00 91.19 115 SER A CA 1
ATOM 864 C C . SER A 1 115 ? 1.786 -8.384 -18.077 1.00 91.19 115 SER A C 1
ATOM 866 O O . SER A 1 115 ? 2.699 -8.958 -18.670 1.00 91.19 115 SER A O 1
ATOM 868 N N . ALA A 1 116 ? 1.646 -7.057 -18.117 1.00 88.00 116 ALA A N 1
ATOM 869 C CA . ALA A 1 116 ? 2.566 -6.175 -18.829 1.00 88.00 116 ALA A CA 1
ATOM 870 C C . ALA A 1 116 ? 3.995 -6.222 -18.256 1.00 88.00 116 ALA A C 1
ATOM 872 O O . ALA A 1 116 ? 4.950 -6.019 -19.003 1.00 88.00 116 ALA A O 1
ATOM 873 N N . VAL A 1 117 ? 4.134 -6.504 -16.954 1.00 88.00 117 VAL A N 1
ATOM 874 C CA . VAL A 1 117 ? 5.416 -6.513 -16.231 1.00 88.00 117 VAL A CA 1
ATOM 875 C C . VAL A 1 117 ? 5.889 -7.915 -15.871 1.00 88.00 117 VAL A C 1
ATOM 877 O O . VAL A 1 117 ? 7.089 -8.103 -15.767 1.00 88.00 117 VAL A O 1
ATOM 880 N N . TYR A 1 118 ? 4.993 -8.902 -15.744 1.00 85.81 118 TYR A N 1
ATOM 881 C CA . TYR A 1 118 ? 5.352 -10.290 -15.396 1.00 85.81 118 TYR A CA 1
ATOM 882 C C . TYR A 1 118 ? 5.038 -11.313 -16.502 1.00 85.81 118 TYR A C 1
ATOM 884 O O . TYR A 1 118 ? 5.236 -12.515 -16.333 1.00 85.81 118 TYR A O 1
ATOM 892 N N . GLY A 1 119 ? 4.538 -10.867 -17.652 1.00 85.06 119 GLY A N 1
ATOM 893 C CA . GLY A 1 119 ? 4.264 -11.698 -18.823 1.00 85.06 119 GLY A CA 1
ATOM 894 C C . GLY A 1 119 ? 2.806 -12.134 -18.928 1.00 85.06 119 GLY A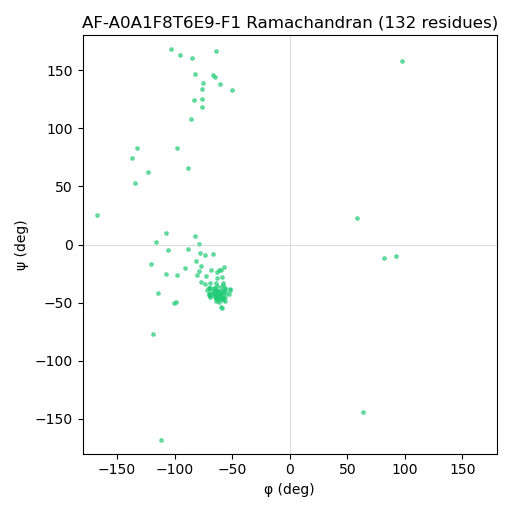 C 1
ATOM 895 O O . GLY A 1 119 ? 2.077 -12.191 -17.942 1.00 85.06 119 GLY A O 1
ATOM 896 N N . TYR A 1 120 ? 2.383 -12.477 -20.150 1.00 85.56 120 TYR A N 1
ATOM 897 C CA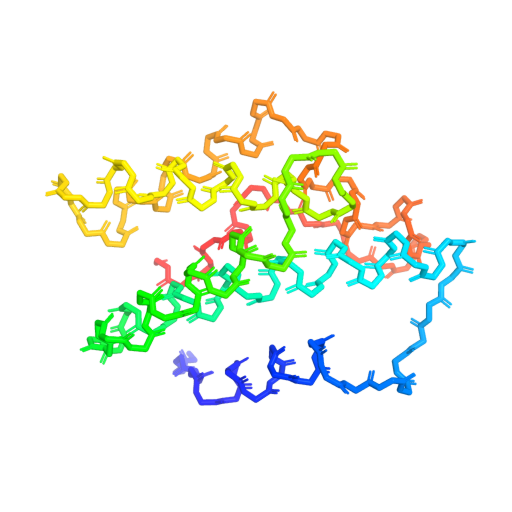 . TYR A 1 120 ? 0.974 -12.676 -20.531 1.00 85.56 120 TYR A CA 1
ATOM 898 C C . TYR A 1 120 ? 0.201 -13.727 -19.713 1.00 85.56 120 TYR A C 1
ATOM 900 O O . TYR A 1 120 ? -1.026 -13.744 -19.744 1.00 85.56 120 TYR A O 1
ATOM 908 N N . ALA A 1 121 ? 0.903 -14.635 -19.030 1.00 87.25 121 ALA A N 1
ATOM 909 C CA . ALA A 1 121 ? 0.295 -15.666 -18.194 1.00 87.25 121 ALA A CA 1
ATOM 910 C C . ALA A 1 121 ? -0.094 -15.157 -16.792 1.00 87.25 121 ALA A C 1
ATOM 912 O O . ALA A 1 121 ? -0.841 -15.835 -16.087 1.00 87.25 121 ALA A O 1
ATOM 913 N N . ASN A 1 122 ? 0.406 -13.988 -16.379 1.00 87.12 122 ASN A N 1
ATOM 914 C CA . ASN A 1 122 ? 0.074 -13.380 -15.097 1.00 87.12 122 ASN A CA 1
ATOM 915 C C . ASN A 1 122 ? -1.246 -12.611 -15.174 1.00 87.12 122 ASN A C 1
ATOM 917 O O . ASN A 1 122 ? -1.605 -12.048 -16.204 1.00 87.12 122 ASN A O 1
ATOM 921 N N . ARG A 1 123 ? -1.987 -12.600 -14.066 1.00 92.31 123 ARG A N 1
ATOM 922 C CA . ARG A 1 123 ? -3.256 -11.878 -13.960 1.00 92.31 123 ARG A CA 1
ATOM 923 C C . ARG A 1 123 ? -2.995 -10.378 -13.818 1.00 92.31 123 ARG A C 1
ATOM 925 O O . ARG A 1 123 ? -2.147 -9.978 -13.029 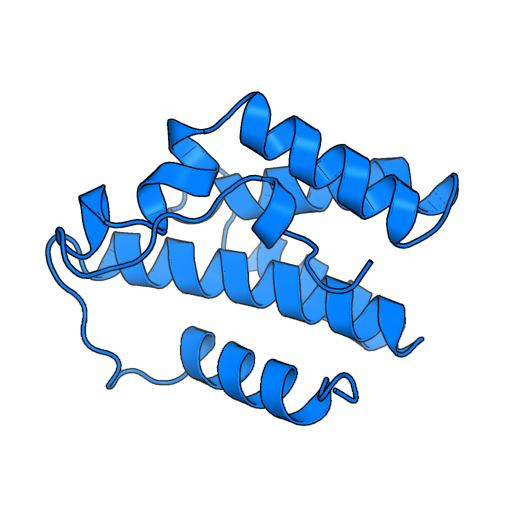1.00 92.31 123 ARG A O 1
ATOM 932 N N . ASP A 1 124 ? -3.796 -9.558 -14.492 1.00 93.56 124 ASP A N 1
ATOM 933 C CA . ASP A 1 124 ? -3.821 -8.119 -14.231 1.00 93.56 124 ASP A CA 1
ATOM 934 C C . ASP A 1 124 ? -4.583 -7.797 -12.942 1.00 93.56 124 ASP A C 1
ATOM 936 O O . ASP A 1 124 ? -5.692 -8.290 -12.703 1.00 93.56 124 ASP A O 1
ATOM 940 N N . VAL A 1 125 ? -3.981 -6.940 -12.119 1.00 93.06 125 VAL A N 1
ATOM 941 C CA . VAL A 1 125 ? -4.616 -6.384 -10.924 1.00 93.06 125 VAL A CA 1
ATOM 942 C C . VAL A 1 125 ? -5.604 -5.304 -11.357 1.00 93.06 125 VAL A C 1
ATOM 944 O O . VAL A 1 125 ? -5.249 -4.355 -12.053 1.00 93.06 125 VAL A O 1
ATOM 947 N N . SER A 1 126 ? -6.856 -5.443 -10.934 1.00 94.38 126 SER A N 1
ATOM 948 C CA . SER A 1 126 ? -7.903 -4.440 -11.123 1.00 94.38 126 SER A CA 1
ATOM 949 C C . SER A 1 126 ? -8.024 -3.537 -9.890 1.00 94.38 126 SER A C 1
ATOM 951 O O . SER A 1 126 ? -7.578 -3.920 -8.806 1.00 94.38 126 SER A O 1
ATOM 953 N N . PRO A 1 127 ? -8.676 -2.363 -9.988 1.00 94.62 127 PRO A N 1
ATOM 954 C CA . PRO A 1 127 ? -8.964 -1.548 -8.810 1.00 94.62 127 PRO A CA 1
ATOM 955 C C . PRO A 1 127 ? -9.657 -2.349 -7.700 1.00 94.62 127 PRO A C 1
ATOM 957 O O . PRO A 1 127 ? -9.310 -2.213 -6.534 1.00 94.62 127 PRO A O 1
ATOM 960 N N . GLN A 1 128 ? -10.584 -3.245 -8.047 1.00 92.19 128 GLN A N 1
ATOM 961 C CA . GLN A 1 128 ? -11.320 -4.059 -7.078 1.00 92.19 128 GLN A CA 1
ATOM 962 C C . GLN A 1 128 ? -10.408 -5.013 -6.282 1.00 92.19 128 GLN A C 1
ATOM 964 O O . GLN A 1 128 ? -10.736 -5.375 -5.154 1.00 92.19 128 GLN A O 1
ATOM 969 N N . ASP A 1 129 ? -9.236 -5.373 -6.814 1.00 92.88 129 ASP A N 1
ATOM 970 C CA . ASP A 1 129 ? -8.261 -6.243 -6.143 1.00 92.88 129 ASP A CA 1
ATOM 971 C C . ASP A 1 129 ? -7.434 -5.534 -5.051 1.00 92.88 129 ASP A C 1
ATOM 973 O O . ASP A 1 129 ? -6.691 -6.200 -4.320 1.00 92.88 129 ASP A O 1
ATOM 977 N N . ILE A 1 130 ? -7.562 -4.206 -4.919 1.00 92.06 130 ILE A N 1
ATOM 978 C CA . ILE A 1 130 ? -6.876 -3.396 -3.894 1.00 92.06 130 ILE A CA 1
ATOM 979 C C . ILE A 1 130 ? -7.422 -3.693 -2.499 1.00 92.06 130 ILE A C 1
ATOM 981 O O . ILE A 1 130 ? -6.659 -3.779 -1.539 1.00 92.06 130 ILE A O 1
ATOM 985 N N . CYS A 1 131 ? -8.733 -3.922 -2.405 1.00 87.62 131 CYS A N 1
ATOM 986 C CA . CYS A 1 131 ? -9.414 -4.313 -1.174 1.00 87.62 131 CYS A CA 1
ATOM 987 C C . CYS A 1 131 ? -10.441 -5.421 -1.447 1.00 87.62 131 CYS A C 1
ATOM 989 O O . CYS A 1 131 ? -11.642 -5.164 -1.442 1.00 87.62 131 CYS A O 1
ATOM 991 N N . PRO A 1 132 ? -9.998 -6.668 -1.670 1.00 81.31 132 PRO A N 1
ATOM 992 C CA . PRO A 1 132 ? -10.883 -7.779 -2.020 1.00 81.31 132 PRO A CA 1
ATOM 993 C C . PRO A 1 132 ? -11.617 -8.374 -0.805 1.00 81.31 132 PRO A C 1
ATOM 995 O O . PRO A 1 132 ? -12.332 -9.365 -0.935 1.00 81.31 132 PRO A O 1
ATOM 998 N N . TRP A 1 133 ? -11.386 -7.820 0.388 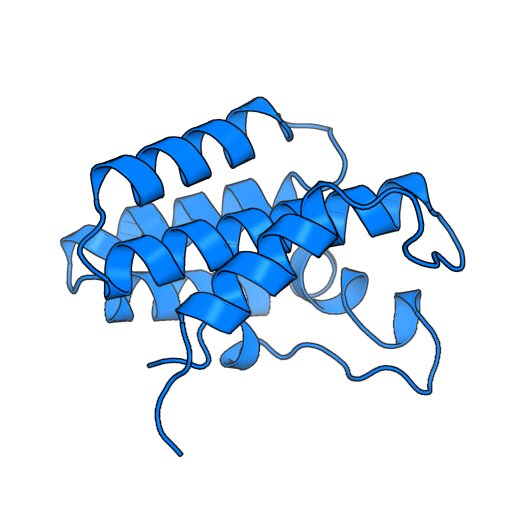1.00 73.00 133 TRP A N 1
ATOM 999 C CA . TRP A 1 133 ? -11.941 -8.297 1.656 1.00 73.00 133 TRP A CA 1
ATOM 1000 C C . TRP A 1 133 ? -13.035 -7.393 2.215 1.00 73.00 133 TRP A C 1
ATOM 1002 O O . TRP A 1 133 ? -13.417 -7.566 3.370 1.00 73.00 133 TRP A O 1
ATOM 1012 N N . GLU A 1 134 ? -13.506 -6.431 1.434 1.00 58.50 134 GLU A N 1
ATOM 1013 C CA . GLU A 1 134 ? -14.777 -5.757 1.694 1.00 58.50 134 GLU A CA 1
ATOM 1014 C C . GLU A 1 134 ? -15.922 -6.709 1.332 1.00 58.50 134 GLU A C 1
ATOM 1016 O O . GLU A 1 134 ? -15.944 -7.230 0.195 1.00 58.50 134 GLU A O 1
#

Nearest PDB structures (foldseek):
  4gpk-assembly2_F  TM=6.839E-01  e=1.165E+00  Bacillus thuringiensis serovar thuringiensis
  4gpk-assembly2_H  TM=7.460E-01  e=1.745E+00  Bacillus thuringiensis serovar thuringiensis
  4yv6-assembly2_C  TM=5.760E-01  e=1.931E+00  Streptococcus dysgalactiae
  6lcn-assembly1_E  TM=2.855E-01  e=7.951E+00  Planctopirus limnophila DSM 3776

Foldseek 3Di:
DDDDLVVLLVVLVCLQPPPPDDFDDDVQLLSLQSNLLSLLVNLLSCQVVVVNVSSVVSLVVSCVVAPPPRRSVLSNVLSVQLVVQCVVPHSVRSLVSSLVSCVVPVVRRFCSQACVGRNPVGHTDHSCNSCVPD

Radius of gyration: 14.01 Å; Cα contacts (8 Å, |Δi|>4): 165; chains: 1; bounding box: 31×30×37 Å